Protein AF-A0A949UPP3-F1 (afdb_monomer_lite)

Structure (mmCIF, N/CA/C/O backbone):
data_AF-A0A949UPP3-F1
#
_entry.id   AF-A0A949UPP3-F1
#
loop_
_atom_site.group_PDB
_atom_site.id
_atom_site.type_symbol
_atom_site.label_atom_id
_atom_site.label_alt_id
_atom_site.label_comp_id
_atom_site.label_asym_id
_atom_site.label_entity_id
_atom_site.label_seq_id
_atom_site.pdbx_PDB_ins_code
_atom_site.Cartn_x
_atom_site.Cartn_y
_atom_site.Cartn_z
_atom_site.occupancy
_atom_site.B_iso_or_equiv
_atom_site.auth_seq_id
_atom_site.auth_comp_id
_atom_site.auth_asym_id
_atom_site.auth_atom_id
_atom_site.pdbx_PDB_model_num
ATOM 1 N N . MET A 1 1 ? -22.858 8.265 6.050 1.00 70.25 1 MET A N 1
ATOM 2 C CA . MET A 1 1 ? -21.426 7.932 6.216 1.00 70.25 1 MET A CA 1
ATOM 3 C C . MET A 1 1 ? -21.109 6.765 5.292 1.00 70.25 1 MET A C 1
ATOM 5 O O . MET A 1 1 ? -21.938 5.866 5.202 1.00 70.25 1 MET A O 1
ATOM 9 N N . HIS A 1 2 ? -19.999 6.800 4.552 1.00 86.00 2 HIS A N 1
ATOM 10 C CA . HIS A 1 2 ? -19.625 5.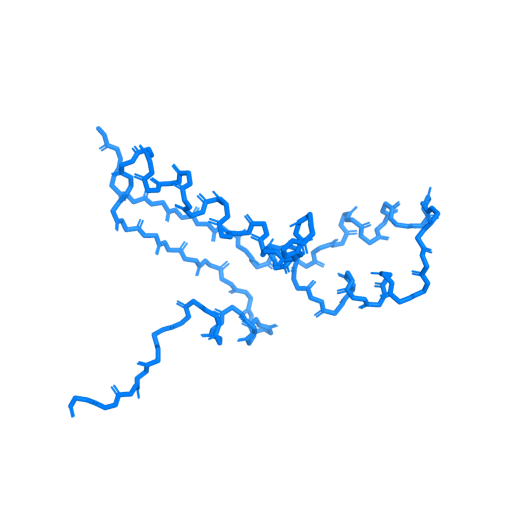710 3.645 1.00 86.00 2 HIS A CA 1
ATOM 11 C C . HIS A 1 2 ? -18.717 4.717 4.371 1.00 86.00 2 HIS A C 1
ATOM 13 O O . HIS A 1 2 ? -17.723 5.114 4.966 1.00 86.00 2 HIS A O 1
ATOM 19 N N . ASN A 1 3 ? -19.050 3.430 4.300 1.00 93.38 3 ASN A N 1
ATOM 20 C CA . ASN A 1 3 ? -18.279 2.382 4.974 1.00 93.38 3 ASN A CA 1
ATOM 21 C C . ASN A 1 3 ? -17.220 1.754 4.063 1.00 93.38 3 ASN A C 1
ATOM 23 O O . ASN A 1 3 ? -16.279 1.144 4.558 1.00 93.38 3 ASN A O 1
ATOM 27 N N . ASN A 1 4 ? -17.375 1.898 2.746 1.00 96.25 4 ASN A N 1
ATOM 28 C CA . ASN A 1 4 ? -16.572 1.204 1.748 1.00 96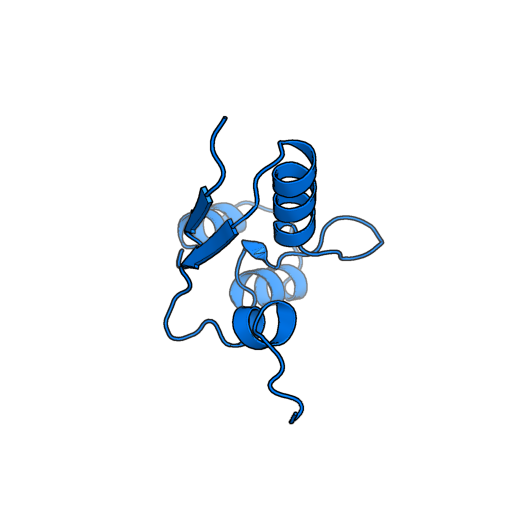.25 4 ASN A CA 1
ATOM 29 C C . ASN A 1 4 ? -15.715 2.205 0.975 1.00 96.25 4 ASN A C 1
ATOM 31 O O . ASN A 1 4 ? -16.239 3.204 0.483 1.00 96.25 4 ASN A O 1
ATOM 35 N N . LEU A 1 5 ? -14.427 1.904 0.831 1.00 95.94 5 LEU A N 1
ATOM 36 C CA . LEU A 1 5 ? -13.485 2.652 0.009 1.00 95.94 5 LEU A CA 1
ATOM 37 C C . LEU A 1 5 ? -12.856 1.719 -1.027 1.00 95.94 5 LEU A C 1
ATOM 39 O O . LEU A 1 5 ? -12.284 0.688 -0.679 1.00 95.94 5 LEU A O 1
ATOM 43 N N . LEU A 1 6 ? -12.941 2.103 -2.298 1.00 95.62 6 LEU A N 1
ATOM 44 C CA . LEU A 1 6 ? -12.285 1.413 -3.404 1.00 95.62 6 LEU A CA 1
ATOM 45 C C . LEU A 1 6 ? -11.039 2.205 -3.814 1.00 95.62 6 LEU A C 1
ATOM 47 O O . LEU A 1 6 ? -11.141 3.377 -4.174 1.00 95.62 6 LEU A O 1
ATOM 51 N N . ILE A 1 7 ? -9.869 1.573 -3.768 1.00 93.12 7 ILE A N 1
ATOM 52 C CA . ILE A 1 7 ? -8.592 2.178 -4.156 1.00 93.12 7 ILE A CA 1
ATOM 53 C C . ILE A 1 7 ? -8.099 1.482 -5.424 1.00 93.12 7 ILE A C 1
ATOM 55 O O . ILE A 1 7 ? -7.726 0.309 -5.406 1.00 93.12 7 ILE A O 1
ATOM 59 N N . LEU A 1 8 ? -8.082 2.220 -6.534 1.00 91.88 8 LEU A N 1
ATOM 60 C CA . LEU A 1 8 ? -7.593 1.740 -7.826 1.00 91.88 8 LEU A CA 1
ATOM 61 C C . LEU A 1 8 ? -6.068 1.906 -7.900 1.00 91.88 8 LEU A C 1
ATOM 63 O O . LEU A 1 8 ? -5.560 2.981 -8.216 1.00 91.88 8 LEU A O 1
ATOM 67 N N . ALA A 1 9 ? -5.337 0.834 -7.602 1.00 87.81 9 ALA A N 1
ATOM 68 C CA . ALA A 1 9 ? -3.875 0.804 -7.524 1.00 87.81 9 ALA A CA 1
ATOM 69 C C . ALA A 1 9 ? -3.205 0.035 -8.686 1.00 87.81 9 ALA A C 1
ATOM 71 O O . ALA A 1 9 ? -1.991 -0.152 -8.691 1.00 87.81 9 ALA A O 1
ATOM 72 N N . ALA A 1 10 ? -3.972 -0.364 -9.706 1.00 85.06 10 ALA A N 1
ATOM 73 C CA . ALA A 1 10 ? -3.497 -1.066 -10.905 1.00 85.06 10 ALA A CA 1
ATOM 74 C C . ALA A 1 10 ? -2.831 -0.157 -11.967 1.00 85.06 10 ALA A C 1
ATOM 76 O O . ALA A 1 10 ? -2.606 -0.567 -13.104 1.00 85.06 10 ALA A O 1
ATOM 77 N N . GLY A 1 11 ? -2.553 1.108 -11.644 1.00 82.12 11 GLY A N 1
ATOM 78 C CA . GLY A 1 11 ? -2.026 2.065 -12.615 1.00 82.12 11 GLY A CA 1
ATOM 79 C C . GLY A 1 11 ? -0.581 1.764 -13.032 1.00 82.12 11 GLY A C 1
ATOM 80 O O . GLY A 1 11 ? 0.330 1.848 -12.212 1.00 82.12 11 GLY A O 1
ATOM 81 N N . ALA A 1 12 ? -0.343 1.582 -14.337 1.00 72.38 12 ALA A N 1
ATOM 82 C CA . ALA A 1 12 ? 0.979 1.347 -14.950 1.00 72.38 12 ALA A CA 1
ATOM 83 C C . ALA A 1 12 ? 1.985 2.508 -14.819 1.00 72.38 12 ALA A C 1
ATOM 85 O O . ALA A 1 12 ? 3.092 2.468 -15.352 1.00 72.38 12 ALA A O 1
ATOM 86 N N . SER A 1 13 ? 1.620 3.569 -14.097 1.00 71.25 13 SER A N 1
ATOM 87 C CA . SER A 1 13 ? 2.561 4.602 -13.675 1.00 71.25 13 SER A CA 1
ATOM 88 C C . SER A 1 13 ? 3.159 5.473 -14.796 1.00 71.25 13 SER A C 1
ATOM 90 O O . SER A 1 13 ? 3.879 6.428 -14.495 1.00 71.25 13 SER A O 1
ATOM 92 N N . SER A 1 14 ? 2.741 5.278 -16.052 1.00 70.69 14 SER A N 1
ATOM 93 C CA . SER A 1 14 ? 3.280 5.909 -17.270 1.00 70.69 14 SER A CA 1
ATOM 94 C C . SER A 1 14 ? 3.353 7.437 -17.216 1.00 70.69 14 SER A C 1
ATOM 96 O O . SER A 1 14 ? 4.309 8.027 -17.708 1.00 70.69 14 SER A O 1
ATOM 98 N N . ARG A 1 15 ? 2.387 8.096 -16.555 1.00 71.31 15 ARG A N 1
ATOM 99 C CA . ARG A 1 15 ? 2.391 9.561 -16.393 1.00 71.31 15 ARG A CA 1
ATOM 100 C C . ARG A 1 15 ? 3.543 10.098 -15.525 1.00 71.31 15 ARG A C 1
ATOM 102 O O . ARG A 1 15 ? 3.969 11.212 -15.780 1.00 71.31 15 ARG A O 1
ATOM 109 N N . MET A 1 16 ? 4.061 9.338 -14.543 1.00 67.12 16 MET A N 1
ATOM 110 C CA . MET A 1 16 ? 5.276 9.786 -13.812 1.00 67.12 16 MET A CA 1
ATOM 111 C C . MET A 1 16 ? 6.537 9.404 -14.557 1.00 67.12 16 MET A C 1
ATOM 113 O O . MET A 1 16 ? 7.434 10.223 -14.603 1.00 67.12 16 MET A O 1
ATOM 117 N N . LYS A 1 17 ? 6.587 8.228 -15.195 1.00 61.28 17 LYS A N 1
ATOM 118 C CA . LYS A 1 17 ? 7.750 7.841 -16.009 1.00 61.28 17 LYS A CA 1
ATOM 119 C C . LYS A 1 17 ? 8.068 8.904 -17.069 1.00 61.28 17 LYS A C 1
ATOM 121 O O . LYS 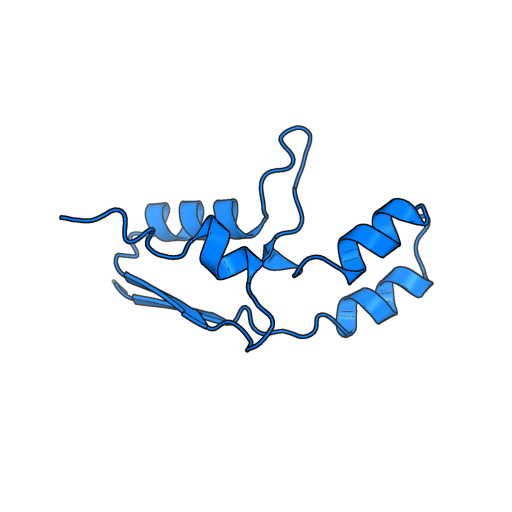A 1 17 ? 9.219 9.219 -17.325 1.00 61.28 17 LYS A O 1
ATOM 126 N N . LYS A 1 18 ? 7.024 9.527 -17.631 1.00 59.97 18 LYS A N 1
ATOM 127 C CA . LYS A 1 18 ? 7.149 10.653 -18.569 1.00 59.97 18 LYS A CA 1
ATOM 128 C C . LYS A 1 18 ? 7.572 11.980 -17.909 1.00 59.97 18 LYS A C 1
ATOM 130 O O . LYS A 1 18 ? 8.113 12.838 -18.591 1.00 59.97 18 LYS A O 1
ATOM 135 N N . SER A 1 19 ? 7.314 12.150 -16.612 1.00 57.81 19 SER A N 1
ATOM 136 C CA . SER A 1 19 ? 7.737 13.305 -15.806 1.00 57.81 19 SER A CA 1
ATOM 137 C C . SER A 1 19 ? 9.184 13.181 -15.312 1.00 57.81 19 SER A C 1
ATOM 139 O O . SER A 1 19 ? 9.846 14.200 -15.163 1.00 57.81 19 SER A O 1
ATOM 141 N N . GLU A 1 20 ? 9.673 11.959 -15.074 1.00 53.59 20 GLU A N 1
ATOM 142 C CA . GLU A 1 20 ? 11.047 11.668 -14.624 1.00 53.59 20 GLU A CA 1
ATOM 143 C C . GLU A 1 20 ? 12.106 12.005 -15.679 1.00 53.59 20 GLU A C 1
ATOM 145 O O . GLU A 1 20 ? 13.239 12.314 -15.328 1.00 53.59 20 GLU A O 1
ATOM 150 N N . ALA A 1 21 ? 11.727 12.056 -16.962 1.00 53.53 21 ALA A N 1
ATOM 151 C CA . ALA A 1 21 ? 12.601 12.535 -18.034 1.00 53.53 21 ALA A CA 1
ATOM 152 C C . ALA A 1 21 ? 13.058 14.003 -17.855 1.00 53.53 21 ALA A C 1
ATOM 154 O O . ALA A 1 21 ? 13.962 14.440 -18.559 1.00 53.53 21 ALA A O 1
ATOM 155 N N . ASN A 1 22 ? 12.450 14.753 -16.922 1.00 54.31 22 ASN A N 1
ATOM 156 C CA . ASN A 1 22 ? 12.722 16.170 -16.666 1.00 54.31 22 ASN A CA 1
ATOM 157 C C . ASN A 1 22 ? 13.268 16.467 -15.249 1.00 54.31 22 ASN A C 1
ATOM 159 O O . ASN A 1 22 ? 13.266 17.632 -14.851 1.00 54.31 22 ASN A O 1
ATOM 163 N N . SER A 1 23 ? 13.703 15.474 -14.460 1.00 57.12 23 SER A N 1
ATOM 164 C CA . SER A 1 23 ? 14.113 15.693 -13.057 1.00 57.12 23 SER A CA 1
ATOM 165 C C . SER A 1 23 ? 15.473 15.098 -12.689 1.00 57.12 23 SER A C 1
ATOM 167 O O . SER A 1 23 ? 15.813 14.004 -13.122 1.00 57.12 23 SER A O 1
ATOM 169 N N . SER A 1 24 ? 16.192 15.812 -11.817 1.00 61.44 24 SER A N 1
ATOM 170 C CA . SER A 1 24 ? 17.525 15.564 -11.240 1.00 61.44 24 SER A CA 1
ATOM 171 C C . SER A 1 24 ? 17.647 14.318 -10.335 1.00 61.44 24 SER A C 1
ATOM 173 O O . SER A 1 24 ? 18.298 14.384 -9.294 1.00 61.44 24 SER A O 1
ATOM 175 N N . LEU A 1 25 ? 16.982 13.213 -10.673 1.00 61.38 25 LEU A N 1
ATOM 176 C CA . LEU A 1 25 ? 17.020 11.967 -9.900 1.00 61.38 25 LEU A CA 1
ATOM 177 C C . LEU A 1 25 ? 18.219 11.109 -10.315 1.00 61.38 25 LEU A C 1
ATOM 179 O O . LEU A 1 25 ? 18.582 11.057 -11.491 1.00 61.38 25 LEU A O 1
ATOM 183 N N . SER A 1 26 ? 18.822 10.422 -9.350 1.00 64.62 26 SER A N 1
ATOM 184 C CA . SER A 1 26 ? 19.868 9.429 -9.610 1.00 64.62 26 SER A CA 1
ATOM 185 C C . SER A 1 26 ? 19.306 8.196 -10.328 1.00 64.62 26 SER A C 1
ATOM 187 O O . SER A 1 26 ? 18.114 7.886 -10.241 1.00 64.62 26 SER A O 1
ATOM 189 N N . GLU A 1 27 ? 20.164 7.453 -11.032 1.00 65.25 27 GLU A N 1
ATOM 190 C CA . GLU A 1 27 ? 19.760 6.233 -11.749 1.00 65.25 27 GLU A CA 1
ATOM 191 C C . GLU A 1 27 ? 19.102 5.193 -10.826 1.00 65.25 27 GLU A C 1
ATOM 193 O O . GLU A 1 27 ? 18.160 4.508 -11.233 1.00 65.25 27 GLU A O 1
ATOM 198 N N . ASP A 1 28 ? 19.535 5.118 -9.565 1.00 62.75 28 ASP A N 1
ATOM 199 C CA . ASP A 1 28 ? 18.958 4.223 -8.563 1.00 62.75 28 ASP A CA 1
ATOM 200 C C . ASP A 1 28 ? 17.534 4.635 -8.165 1.00 62.75 28 ASP A C 1
ATOM 202 O O . ASP A 1 28 ? 16.649 3.781 -8.076 1.00 62.75 28 ASP A O 1
ATOM 206 N N . GLU A 1 29 ? 17.266 5.934 -8.001 1.00 61.72 29 GLU A N 1
ATOM 207 C CA . GLU A 1 29 ? 15.920 6.453 -7.717 1.00 61.72 29 GLU A CA 1
ATOM 208 C C . GLU A 1 29 ? 14.962 6.193 -8.885 1.00 61.72 29 GLU A C 1
ATOM 210 O O . GLU A 1 29 ? 13.827 5.756 -8.671 1.00 61.72 29 GLU A O 1
ATOM 215 N N . ILE A 1 30 ? 15.441 6.364 -10.121 1.00 64.56 30 ILE A N 1
ATOM 216 C CA . ILE A 1 30 ? 14.697 6.040 -11.347 1.00 64.56 30 ILE A CA 1
ATOM 217 C C . ILE A 1 30 ? 14.397 4.540 -11.399 1.00 64.56 30 ILE A C 1
ATOM 219 O O . ILE A 1 30 ? 13.271 4.126 -11.688 1.00 64.56 30 ILE A O 1
ATOM 223 N N . LYS A 1 31 ? 15.378 3.685 -11.100 1.00 63.78 31 LYS A N 1
ATOM 224 C CA . LYS A 1 31 ? 15.199 2.228 -11.115 1.00 63.78 31 LYS A CA 1
ATOM 225 C C . LYS A 1 31 ? 14.203 1.776 -10.049 1.00 63.78 31 LYS A C 1
ATOM 227 O O . LYS A 1 31 ? 13.361 0.916 -10.317 1.00 63.78 31 LYS A O 1
ATOM 232 N N . HIS A 1 32 ? 14.228 2.387 -8.869 1.00 60.75 32 HIS A N 1
ATOM 233 C CA . HIS A 1 32 ? 13.295 2.088 -7.781 1.00 60.75 32 HIS A CA 1
ATOM 234 C C . HIS A 1 32 ? 11.869 2.549 -8.098 1.00 60.75 32 HIS A C 1
ATOM 236 O O . HIS A 1 32 ? 10.918 1.802 -7.865 1.00 60.75 32 HIS A O 1
ATOM 242 N N . ALA A 1 33 ? 11.713 3.736 -8.691 1.00 60.97 33 ALA A N 1
ATOM 243 C CA . ALA A 1 33 ? 10.422 4.259 -9.140 1.00 60.97 33 ALA A CA 1
ATOM 244 C C . ALA A 1 33 ? 9.828 3.446 -10.304 1.00 60.97 33 ALA A C 1
ATOM 246 O O . ALA A 1 33 ? 8.609 3.303 -10.416 1.00 60.97 33 ALA A O 1
ATOM 247 N N . ASN A 1 34 ? 10.682 2.869 -11.155 1.00 60.22 34 ASN A N 1
ATOM 248 C CA . ASN A 1 34 ? 10.255 2.050 -12.287 1.00 60.22 34 ASN A CA 1
ATOM 249 C C . ASN A 1 34 ? 9.920 0.599 -11.927 1.00 60.22 34 ASN A C 1
ATOM 251 O O . ASN A 1 34 ? 9.145 -0.023 -12.659 1.00 60.22 34 ASN A O 1
ATOM 255 N N . THR A 1 35 ? 10.476 0.074 -10.832 1.00 60.03 35 THR A N 1
ATOM 256 C CA . THR A 1 35 ? 10.284 -1.317 -10.379 1.00 60.03 35 THR A CA 1
ATOM 257 C C . THR A 1 35 ? 9.225 -1.461 -9.287 1.00 60.03 35 THR A C 1
ATOM 259 O O . THR A 1 35 ? 8.588 -2.510 -9.201 1.00 60.03 35 THR A O 1
ATOM 262 N N . LYS A 1 36 ? 8.979 -0.425 -8.475 1.00 62.69 36 LYS A N 1
ATOM 263 C CA . LYS A 1 36 ? 7.918 -0.428 -7.456 1.00 62.69 36 LYS A CA 1
ATOM 264 C C . LYS A 1 36 ? 6.680 0.311 -7.956 1.00 62.69 36 LYS A C 1
ATOM 266 O O . LYS A 1 36 ? 6.771 1.368 -8.570 1.00 62.69 36 LYS A O 1
ATOM 271 N N . SER A 1 37 ? 5.491 -0.220 -7.665 1.00 67.81 37 SER A N 1
ATOM 272 C CA . SER A 1 37 ? 4.247 0.516 -7.927 1.00 67.81 37 SER A CA 1
ATOM 273 C C . SER A 1 37 ? 4.232 1.838 -7.151 1.00 67.81 37 SER A C 1
ATOM 275 O O . SER A 1 37 ? 4.651 1.878 -5.997 1.00 67.81 37 SER A O 1
ATOM 277 N N . LYS A 1 38 ? 3.711 2.917 -7.752 1.00 72.12 38 LYS A N 1
ATOM 278 C CA . LYS A 1 38 ? 3.690 4.273 -7.165 1.00 72.12 38 LYS A CA 1
ATOM 279 C C . LYS A 1 38 ? 3.090 4.356 -5.772 1.00 72.12 38 LYS A C 1
ATOM 281 O O . LYS A 1 38 ? 3.550 5.133 -4.944 1.00 72.12 38 LYS A O 1
ATOM 286 N N . SER A 1 39 ? 2.055 3.564 -5.515 1.00 73.44 39 SER A N 1
ATOM 287 C CA . SER A 1 39 ? 1.405 3.502 -4.205 1.00 73.44 39 SER A CA 1
ATOM 288 C C . SER A 1 39 ? 2.358 2.985 -3.115 1.00 73.44 39 SER A C 1
ATOM 290 O O . SER A 1 39 ? 2.143 3.250 -1.938 1.00 73.44 39 SER A O 1
ATOM 292 N N . LEU A 1 40 ? 3.426 2.285 -3.508 1.00 81.31 40 LEU A N 1
ATOM 293 C CA . LEU A 1 40 ? 4.458 1.720 -2.643 1.00 81.31 40 LEU A CA 1
ATOM 294 C C . LEU A 1 40 ? 5.746 2.556 -2.589 1.00 81.31 40 LEU A C 1
ATOM 296 O O . LEU A 1 40 ? 6.723 2.113 -1.985 1.00 81.31 40 LEU A O 1
ATOM 300 N N . ILE A 1 41 ? 5.772 3.747 -3.198 1.00 81.25 41 ILE A N 1
ATOM 301 C CA . ILE A 1 41 ? 6.890 4.684 -3.032 1.00 81.25 41 ILE A CA 1
ATOM 302 C C . ILE A 1 41 ? 6.944 5.104 -1.565 1.00 81.25 41 ILE A C 1
ATOM 304 O O . ILE A 1 41 ? 5.933 5.527 -0.997 1.00 81.25 41 ILE A O 1
ATOM 308 N N . GLY A 1 42 ? 8.116 4.949 -0.955 1.00 81.75 42 GLY A N 1
ATOM 309 C CA . GLY A 1 42 ? 8.345 5.352 0.422 1.00 81.75 42 GLY A CA 1
ATOM 310 C C . GLY A 1 42 ? 8.474 6.867 0.552 1.00 81.75 42 GLY A C 1
ATOM 311 O O . GLY A 1 42 ? 9.039 7.528 -0.317 1.00 81.75 42 GLY A O 1
ATOM 312 N N . LEU A 1 43 ? 7.936 7.419 1.637 1.00 79.25 43 LEU A N 1
ATOM 313 C CA . LEU A 1 43 ? 7.967 8.846 1.938 1.00 79.25 43 LEU A CA 1
ATOM 314 C C . LEU A 1 43 ? 8.762 9.129 3.213 1.00 79.25 43 LEU A C 1
ATOM 316 O O . LEU A 1 43 ? 8.588 8.460 4.234 1.00 79.25 43 LEU A O 1
ATOM 320 N N . GLY A 1 44 ? 9.587 10.177 3.153 1.00 78.38 44 GLY A N 1
ATOM 321 C CA . GLY A 1 44 ? 10.389 10.662 4.274 1.00 78.38 44 GLY A CA 1
ATOM 322 C C . GLY A 1 44 ? 11.426 9.656 4.782 1.00 78.38 44 GLY A C 1
ATOM 323 O O . GLY A 1 44 ? 11.679 8.615 4.179 1.00 78.38 44 GLY A O 1
ATOM 324 N N . ASN A 1 45 ? 12.009 9.961 5.941 1.00 78.88 45 ASN A N 1
ATOM 325 C CA . ASN A 1 45 ? 13.123 9.187 6.506 1.00 78.88 45 ASN A CA 1
ATOM 326 C C . ASN A 1 45 ? 12.732 7.761 6.928 1.00 78.88 45 ASN A C 1
ATOM 328 O O . ASN A 1 45 ? 13.594 6.898 7.050 1.00 78.88 45 ASN A O 1
ATOM 332 N N . SER A 1 46 ? 11.443 7.503 7.161 1.00 81.38 46 SER A N 1
ATOM 333 C CA . SER A 1 46 ? 10.937 6.172 7.513 1.00 81.38 46 SER A CA 1
ATOM 334 C C . SER A 1 46 ? 10.717 5.272 6.296 1.00 81.38 46 SER A C 1
ATOM 336 O O . SER A 1 46 ? 10.427 4.089 6.472 1.00 81.38 46 SER A O 1
ATOM 338 N N . ASN A 1 47 ? 10.820 5.821 5.076 1.00 81.81 47 ASN A N 1
ATOM 339 C CA . ASN A 1 47 ? 10.569 5.121 3.817 1.00 81.81 47 ASN A CA 1
ATOM 340 C C . ASN A 1 47 ? 9.201 4.405 3.791 1.00 81.81 47 ASN A C 1
ATOM 342 O O . ASN A 1 47 ? 9.033 3.362 3.153 1.00 81.81 47 ASN A O 1
ATOM 346 N N . ARG A 1 48 ? 8.213 4.946 4.519 1.00 87.44 48 ARG A N 1
ATOM 347 C CA . ARG A 1 48 ? 6.874 4.358 4.634 1.00 87.44 48 ARG A CA 1
ATOM 348 C C . ARG A 1 48 ? 6.106 4.556 3.320 1.00 87.44 48 ARG A C 1
ATOM 350 O O . ARG A 1 48 ? 6.045 5.694 2.855 1.00 87.44 48 ARG A O 1
ATOM 357 N N . PRO A 1 49 ? 5.496 3.510 2.737 1.00 89.25 49 PRO A N 1
ATOM 358 C CA . PRO A 1 49 ? 4.683 3.626 1.528 1.00 89.25 49 PRO A CA 1
ATOM 359 C C . PRO A 1 49 ? 3.620 4.724 1.590 1.00 89.25 49 PRO A C 1
ATOM 361 O O . PRO A 1 49 ? 2.895 4.833 2.578 1.00 89.25 49 PRO A O 1
ATOM 364 N N . LEU A 1 50 ? 3.448 5.475 0.498 1.00 88.75 50 LEU A N 1
ATOM 365 C CA . LEU A 1 50 ? 2.358 6.447 0.343 1.00 88.75 50 LEU A CA 1
ATOM 366 C C . LEU A 1 50 ? 0.982 5.828 0.650 1.00 88.75 50 LEU A C 1
ATOM 368 O O . LEU A 1 50 ? 0.139 6.469 1.280 1.00 88.75 50 LEU A O 1
ATOM 372 N N . LEU A 1 51 ? 0.751 4.581 0.230 1.00 91.31 51 LEU A N 1
ATOM 373 C CA . LEU A 1 51 ? -0.506 3.880 0.477 1.00 91.31 51 LEU A CA 1
ATOM 374 C C . LEU A 1 51 ? -0.792 3.694 1.973 1.00 91.31 51 LEU A C 1
ATOM 376 O O . LEU A 1 51 ? -1.948 3.813 2.361 1.00 91.31 51 LEU A O 1
ATOM 380 N N . ASP A 1 52 ? 0.219 3.520 2.827 1.00 92.62 52 ASP A N 1
ATOM 381 C CA . ASP A 1 52 ? 0.003 3.415 4.278 1.00 92.62 52 ASP A CA 1
ATOM 382 C C . ASP A 1 52 ? -0.650 4.693 4.823 1.00 92.62 52 ASP A C 1
ATOM 384 O O . ASP A 1 52 ? -1.595 4.631 5.607 1.00 92.62 52 ASP A O 1
ATOM 388 N N . TYR A 1 53 ? -0.203 5.866 4.366 1.00 93.25 53 TYR A N 1
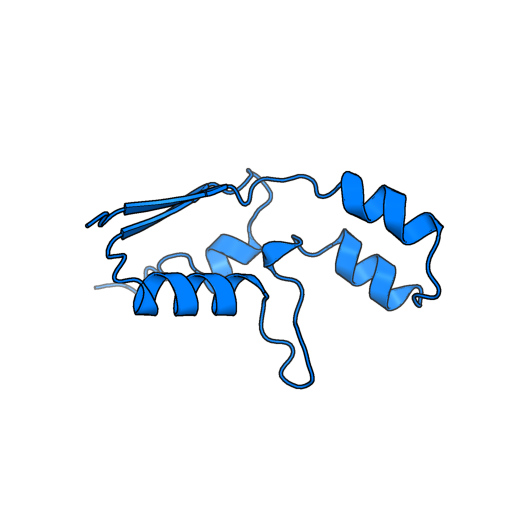ATOM 389 C CA . TYR A 1 53 ? -0.796 7.143 4.768 1.00 93.25 53 TYR A CA 1
ATOM 390 C C . TYR A 1 53 ? -2.233 7.297 4.265 1.00 93.25 53 TYR A C 1
ATOM 392 O O . TYR A 1 53 ? -3.090 7.808 4.988 1.00 93.25 53 TYR A O 1
ATOM 400 N N . LEU A 1 54 ? -2.520 6.832 3.045 1.00 93.69 54 LEU A N 1
ATOM 401 C CA . LEU A 1 54 ? -3.879 6.833 2.503 1.00 93.69 54 LEU A CA 1
ATOM 402 C C . LEU A 1 54 ? -4.813 5.940 3.334 1.00 93.69 54 LEU A C 1
ATOM 404 O O . LEU A 1 54 ? -5.927 6.359 3.643 1.00 93.69 54 LEU A O 1
ATOM 408 N N . LEU A 1 55 ? -4.352 4.754 3.741 1.00 94.44 55 LEU A N 1
ATOM 409 C CA . LEU A 1 55 ? -5.114 3.837 4.593 1.00 94.44 55 LEU A CA 1
ATOM 410 C C . LEU A 1 55 ? -5.359 4.430 5.988 1.00 94.44 55 LEU A C 1
ATOM 412 O O . LEU A 1 55 ? -6.488 4.397 6.469 1.00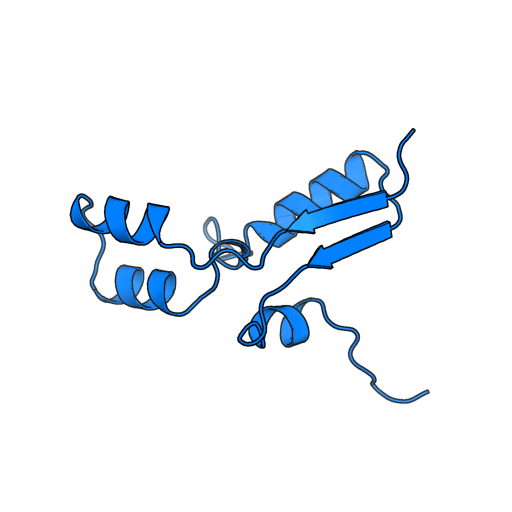 94.44 55 LEU A O 1
ATOM 416 N N . MET A 1 56 ? -4.350 5.062 6.598 1.00 94.94 56 MET A N 1
ATOM 417 C CA . MET A 1 56 ? -4.507 5.770 7.879 1.00 94.94 56 MET A CA 1
ATOM 418 C C . MET A 1 56 ? -5.532 6.907 7.787 1.00 94.94 56 MET A C 1
ATOM 420 O O . MET A 1 56 ? -6.311 7.138 8.710 1.00 94.94 56 MET A O 1
ATOM 424 N N . ASN A 1 57 ? -5.550 7.640 6.674 1.00 95.44 57 ASN A N 1
ATOM 425 C CA . ASN A 1 57 ? -6.539 8.693 6.460 1.00 95.44 57 ASN A CA 1
ATOM 426 C C . ASN A 1 57 ? -7.943 8.117 6.243 1.00 95.44 57 ASN A C 1
ATOM 428 O O . ASN A 1 57 ? -8.913 8.683 6.744 1.00 95.44 57 ASN A O 1
ATOM 432 N N . ALA A 1 58 ? -8.060 6.986 5.543 1.00 95.44 58 ALA A N 1
ATOM 433 C CA . ALA A 1 58 ? -9.329 6.288 5.370 1.00 95.44 58 ALA A CA 1
ATOM 434 C C . ALA A 1 58 ? -9.894 5.795 6.714 1.00 95.44 58 ALA A C 1
ATOM 436 O O . ALA A 1 58 ? -11.079 5.983 6.991 1.00 95.44 58 ALA A O 1
ATOM 437 N N . GLU A 1 59 ? -9.042 5.245 7.578 1.00 94.69 59 GLU A N 1
ATOM 438 C CA . GLU A 1 59 ? -9.409 4.853 8.940 1.00 94.69 59 GLU A CA 1
ATOM 439 C C . GLU A 1 59 ? -9.917 6.055 9.750 1.00 94.69 59 GLU A C 1
ATOM 441 O O . GLU A 1 59 ? -11.012 6.004 10.311 1.00 94.69 59 GLU A O 1
ATOM 446 N N . LYS A 1 60 ? -9.176 7.173 9.749 1.00 96.25 60 LYS A N 1
ATOM 447 C CA . LYS A 1 60 ? -9.576 8.413 10.440 1.00 96.25 60 LYS A CA 1
ATOM 448 C C . LYS A 1 60 ? -10.887 8.998 9.913 1.00 96.25 60 LYS A C 1
ATOM 450 O O . LYS A 1 60 ? -11.655 9.563 10.685 1.00 96.25 60 LYS A O 1
ATOM 455 N N . ALA A 1 61 ? -11.152 8.857 8.616 1.00 95.44 61 ALA A N 1
ATOM 456 C CA . ALA A 1 61 ? -12.416 9.254 7.994 1.00 95.44 61 ALA A CA 1
ATOM 457 C C . ALA A 1 61 ? -13.573 8.276 8.292 1.00 95.44 61 ALA A C 1
ATOM 459 O O . ALA A 1 61 ? -14.722 8.550 7.942 1.00 95.44 61 ALA A O 1
ATOM 460 N N . GLY A 1 62 ? -13.286 7.152 8.955 1.00 96.00 62 GLY A N 1
ATOM 461 C CA . GLY A 1 62 ? -14.261 6.181 9.437 1.00 96.00 62 GLY A CA 1
ATOM 462 C C . GLY A 1 62 ? -14.690 5.127 8.415 1.00 96.00 62 GLY A C 1
ATOM 463 O O . GLY A 1 62 ? -15.686 4.439 8.652 1.00 96.00 62 GLY A O 1
ATOM 464 N N . TYR A 1 63 ? -13.942 4.957 7.320 1.00 96.94 63 TYR A N 1
ATOM 465 C CA . TYR A 1 63 ? -14.137 3.828 6.408 1.00 96.94 63 TYR A CA 1
ATOM 466 C C . TYR A 1 63 ? -13.828 2.505 7.124 1.00 96.94 63 TYR A C 1
ATOM 468 O O . TYR A 1 63 ? -12.921 2.422 7.949 1.00 96.94 63 TYR A O 1
ATOM 476 N N . LYS A 1 64 ? -14.605 1.464 6.815 1.00 94.50 64 LYS A N 1
ATOM 477 C CA . LYS A 1 64 ? -14.536 0.144 7.467 1.00 94.50 64 LYS A CA 1
ATOM 478 C C . LYS A 1 64 ? -14.004 -0.941 6.546 1.00 94.50 64 LYS A C 1
ATOM 480 O O . LYS A 1 64 ? -13.252 -1.797 6.988 1.00 94.50 64 LYS A O 1
ATOM 485 N N . ASN A 1 65 ? -14.376 -0.878 5.272 1.00 95.00 65 ASN A N 1
ATOM 486 C CA . ASN A 1 65 ? -13.986 -1.855 4.268 1.00 95.00 65 ASN A CA 1
ATOM 487 C C . ASN A 1 65 ? -13.157 -1.158 3.196 1.00 95.00 65 ASN A C 1
ATOM 489 O O . ASN A 1 65 ? -13.626 -0.207 2.565 1.00 95.00 65 ASN A O 1
ATOM 493 N N . ILE A 1 66 ? -11.938 -1.642 2.980 1.00 93.88 66 ILE A N 1
ATOM 494 C CA . ILE A 1 66 ? -11.041 -1.122 1.953 1.00 93.88 66 ILE A CA 1
ATOM 495 C C . ILE A 1 66 ? -10.809 -2.216 0.918 1.00 93.88 66 ILE A C 1
ATOM 497 O O . ILE A 1 66 ? -10.389 -3.321 1.248 1.00 93.88 66 ILE A O 1
ATOM 501 N N . TYR A 1 67 ? -11.071 -1.884 -0.341 1.00 93.50 67 TYR A N 1
ATOM 502 C CA . TYR A 1 67 ? -10.898 -2.771 -1.481 1.00 93.50 67 TYR A CA 1
ATOM 503 C C . TYR A 1 67 ? -9.773 -2.224 -2.358 1.00 93.50 67 TYR A C 1
ATOM 505 O O . TYR A 1 67 ? -9.904 -1.160 -2.966 1.00 93.50 67 TYR A O 1
ATOM 513 N N . LEU A 1 68 ? -8.656 -2.945 -2.412 1.00 92.06 68 LEU A N 1
ATOM 514 C CA . LEU A 1 68 ? -7.515 -2.608 -3.260 1.00 92.06 68 LEU A CA 1
ATOM 515 C C . LEU A 1 68 ? -7.647 -3.327 -4.602 1.00 92.06 68 LEU A C 1
ATOM 517 O O . LEU A 1 68 ? -7.534 -4.548 -4.670 1.00 92.06 68 LEU A O 1
ATOM 521 N N . ILE A 1 69 ? -7.862 -2.567 -5.675 1.00 91.75 69 ILE A N 1
ATOM 522 C CA . ILE A 1 69 ? -7.881 -3.100 -7.040 1.00 91.75 69 ILE A CA 1
ATOM 523 C C . ILE A 1 69 ? -6.483 -2.956 -7.626 1.00 91.75 69 ILE A C 1
ATOM 525 O O . ILE A 1 69 ? -6.042 -1.851 -7.952 1.00 91.75 69 ILE A O 1
ATOM 529 N N . ILE A 1 70 ? -5.780 -4.078 -7.724 1.00 88.31 70 ILE A N 1
ATOM 530 C CA . ILE A 1 70 ? -4.385 -4.167 -8.162 1.00 88.31 70 ILE A CA 1
ATOM 531 C C . ILE A 1 70 ? -4.286 -4.867 -9.522 1.00 88.31 70 ILE A C 1
ATOM 533 O O . ILE A 1 70 ? -5.190 -5.602 -9.912 1.00 88.31 70 ILE A O 1
ATOM 537 N N . GLY A 1 71 ? -3.201 -4.606 -10.254 1.00 84.44 71 GLY A N 1
ATOM 538 C CA . GLY A 1 71 ? -2.918 -5.291 -11.518 1.00 84.44 71 GLY A CA 1
ATOM 539 C C . GLY A 1 71 ? -2.470 -6.739 -11.304 1.00 84.44 71 GLY A C 1
ATOM 540 O O . GLY A 1 71 ? -2.213 -7.156 -10.176 1.00 84.44 71 GLY A O 1
ATOM 541 N N . GLU A 1 72 ? -2.348 -7.495 -12.393 1.00 81.44 72 GLU A N 1
ATOM 542 C CA . GLU A 1 72 ? -1.881 -8.888 -12.364 1.00 81.44 72 GLU A CA 1
ATOM 543 C C . GLU A 1 72 ? -0.464 -9.000 -11.767 1.00 81.44 72 GLU A C 1
ATOM 545 O O . GLU A 1 72 ? -0.245 -9.749 -10.812 1.00 81.44 72 GLU A O 1
ATOM 550 N N . ASP A 1 73 ? 0.447 -8.125 -12.207 1.00 73.50 73 ASP A N 1
ATOM 551 C CA . ASP A 1 73 ? 1.851 -8.050 -11.770 1.00 73.50 73 ASP A CA 1
ATOM 552 C C . ASP A 1 73 ? 2.061 -7.229 -10.480 1.00 73.50 73 ASP A C 1
ATOM 554 O O . ASP A 1 73 ? 3.001 -6.443 -10.348 1.00 73.50 73 ASP A O 1
ATOM 558 N N . ALA A 1 74 ? 1.162 -7.360 -9.503 1.00 76.75 74 ALA A N 1
ATOM 559 C CA . ALA A 1 74 ? 1.172 -6.571 -8.266 1.00 76.75 74 ALA A CA 1
ATOM 560 C C . ALA A 1 74 ? 1.531 -7.403 -7.020 1.00 76.75 74 ALA A C 1
ATOM 562 O O . ALA A 1 74 ? 0.924 -7.246 -5.956 1.00 76.75 74 ALA A O 1
ATOM 563 N N . SER A 1 75 ? 2.526 -8.287 -7.138 1.00 81.56 75 SER A N 1
ATOM 564 C CA . SER A 1 75 ? 2.987 -9.184 -6.061 1.00 81.56 75 SER A CA 1
ATOM 565 C C . SER A 1 75 ? 3.299 -8.448 -4.751 1.00 81.56 75 SER A C 1
ATOM 567 O O . SER A 1 75 ? 2.863 -8.884 -3.690 1.00 81.56 75 SER A O 1
ATOM 569 N N . LEU A 1 76 ? 3.936 -7.276 -4.827 1.00 82.62 76 LEU A N 1
ATOM 570 C CA . LEU A 1 76 ? 4.291 -6.460 -3.658 1.00 82.62 76 LEU A CA 1
ATOM 571 C C . LEU A 1 76 ? 3.079 -5.951 -2.859 1.00 82.62 76 LEU A C 1
ATOM 573 O O . LEU A 1 76 ? 3.177 -5.750 -1.650 1.00 82.62 76 LEU A O 1
ATOM 577 N N . PHE A 1 77 ? 1.925 -5.734 -3.502 1.00 86.75 77 PHE A N 1
ATOM 578 C CA . PHE A 1 77 ? 0.704 -5.385 -2.766 1.00 86.75 77 PHE A CA 1
ATOM 579 C C . PHE A 1 77 ? 0.178 -6.576 -1.980 1.00 86.75 77 PHE A C 1
ATOM 581 O O . PHE A 1 77 ? -0.276 -6.399 -0.853 1.00 86.75 77 PHE A O 1
ATOM 588 N N . LYS A 1 78 ? 0.241 -7.776 -2.569 1.00 85.62 78 LYS A N 1
ATOM 589 C CA . LYS A 1 78 ? -0.189 -9.012 -1.908 1.00 85.62 78 LYS A CA 1
ATOM 590 C C . LYS A 1 78 ? 0.720 -9.339 -0.726 1.00 85.62 78 LYS A C 1
ATOM 592 O O . LYS A 1 78 ? 0.211 -9.690 0.323 1.00 85.62 78 LYS A O 1
ATOM 597 N N . GLU A 1 79 ? 2.029 -9.156 -0.868 1.00 86.88 79 GLU A N 1
ATOM 598 C CA . GLU A 1 79 ? 2.987 -9.356 0.226 1.00 86.88 79 GLU A CA 1
ATOM 599 C C . GLU A 1 79 ? 2.733 -8.403 1.404 1.00 86.88 79 GLU A C 1
ATOM 601 O O . GLU A 1 79 ? 2.787 -8.809 2.560 1.00 86.88 79 GLU A O 1
ATOM 606 N N . ARG A 1 80 ? 2.442 -7.126 1.122 1.00 86.94 80 ARG A N 1
ATOM 607 C CA . ARG A 1 80 ? 2.310 -6.099 2.166 1.00 86.94 80 ARG A CA 1
ATOM 608 C C . ARG A 1 80 ? 0.913 -5.991 2.782 1.00 86.94 80 ARG A C 1
ATOM 610 O O . ARG A 1 80 ? 0.808 -5.697 3.968 1.00 86.94 80 ARG A O 1
ATOM 617 N N . TYR A 1 81 ? -0.140 -6.141 1.981 1.00 88.69 81 TYR A N 1
ATOM 618 C CA . TYR A 1 81 ? -1.535 -5.913 2.397 1.00 88.69 81 TYR A CA 1
ATOM 619 C C . TYR A 1 81 ? -2.445 -7.114 2.153 1.00 88.69 81 TYR A C 1
ATOM 621 O O . TYR A 1 81 ? -3.625 -7.070 2.505 1.00 88.69 81 TYR A O 1
ATOM 629 N N . GLY A 1 82 ? -1.941 -8.159 1.499 1.00 82.69 82 GLY A N 1
ATOM 630 C CA . GLY A 1 82 ? -2.669 -9.409 1.388 1.00 82.69 82 GLY A CA 1
ATOM 631 C C . GLY A 1 82 ? -2.782 -10.071 2.754 1.00 82.69 82 GLY A C 1
ATOM 632 O O . GLY A 1 82 ? -1.981 -9.846 3.660 1.00 82.69 82 GLY A O 1
ATOM 633 N N . ILE A 1 83 ? -3.810 -10.895 2.903 1.00 71.69 83 ILE A N 1
ATOM 634 C CA . ILE A 1 83 ? -3.961 -11.724 4.090 1.00 71.69 83 ILE A CA 1
ATOM 635 C C . ILE A 1 83 ? -2.865 -12.789 4.021 1.00 71.69 83 ILE A C 1
ATOM 637 O O . ILE A 1 83 ? -2.880 -13.634 3.122 1.00 71.69 83 ILE A O 1
ATOM 641 N N . ASN A 1 84 ? -1.920 -12.757 4.962 1.00 58.22 84 ASN A N 1
ATOM 642 C CA . ASN A 1 84 ? -1.092 -13.922 5.233 1.00 58.22 84 ASN A CA 1
ATOM 643 C C . ASN A 1 84 ? -2.035 -15.005 5.750 1.00 58.22 84 ASN A C 1
ATOM 645 O O . ASN A 1 84 ? -2.486 -14.947 6.890 1.00 58.22 84 ASN A O 1
ATOM 649 N N . ASN A 1 85 ? -2.349 -15.987 4.907 1.00 50.66 85 ASN A N 1
ATOM 650 C CA . ASN A 1 85 ? -2.908 -17.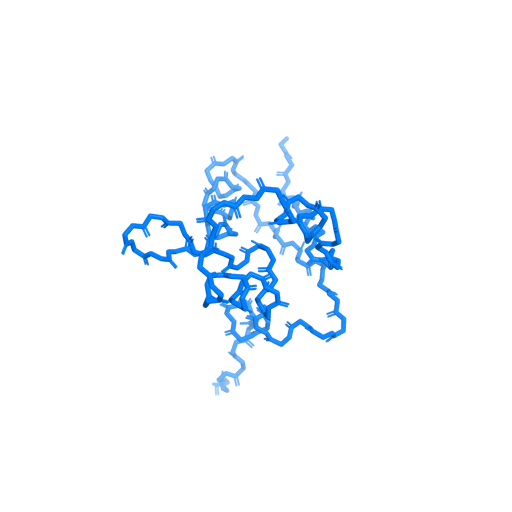251 5.369 1.00 50.66 85 ASN A CA 1
ATOM 651 C C . ASN A 1 85 ? -1.807 -18.017 6.124 1.00 50.66 85 ASN A C 1
ATOM 653 O O . ASN A 1 85 ? -1.371 -19.082 5.685 1.00 50.66 85 ASN A O 1
ATOM 657 N N . GLU A 1 86 ? -1.319 -17.476 7.240 1.00 43.91 86 GLU A N 1
ATOM 658 C CA . GLU A 1 86 ? -0.803 -18.347 8.285 1.00 43.91 86 GLU A CA 1
ATOM 659 C C . GLU A 1 86 ? -2.019 -19.074 8.861 1.00 43.91 86 GLU A C 1
ATOM 661 O O . GLU A 1 86 ? -3.044 -18.471 9.176 1.00 43.91 86 GLU A O 1
ATOM 666 N N . LYS A 1 87 ? -1.937 -20.403 8.803 1.00 39.28 87 LYS A N 1
ATOM 667 C CA . LYS A 1 87 ? -3.017 -21.350 9.071 1.00 39.28 87 LYS A CA 1
ATOM 668 C C . LYS A 1 87 ? -3.736 -21.057 10.395 1.00 39.28 87 LYS A C 1
ATOM 670 O O . LYS A 1 87 ? -3.100 -20.671 11.370 1.00 39.28 87 LYS A O 1
ATOM 675 N N . ILE A 1 88 ? -5.046 -21.325 10.359 1.00 36.50 88 ILE A N 1
ATOM 676 C CA . ILE A 1 88 ? -5.963 -21.533 11.495 1.00 36.50 88 ILE A CA 1
ATOM 677 C C . ILE A 1 88 ? -5.271 -22.294 12.629 1.00 36.50 88 ILE A C 1
ATOM 679 O O . ILE A 1 88 ? -4.620 -23.319 12.310 1.00 36.50 88 ILE A O 1
#

Sequence (88 aa):
MHNNLLILAAGASSRMKKSEANSSLSEDEIKHANTKSKSLIGLGNSNRPLLDYLLMNAEKAGYKNIYLIIGEDASLFKERYGINNEKI

Radius of gyration: 15.04 Å; chains: 1; bounding box: 41×38×30 Å

pLDDT: mean 77.71, std 15.25, range [36.5, 96.94]

Foldseek 3Di:
DAQEAEAEQADQCVVVLVVVVPDPDDPVVNVCPNPARQQQQADDPVGHGVVVVVVVVCVVVPHNHYHYRHHPPHVVCCVPPNDPCPDD

Secondary structure (DSSP, 8-state):
---EEEEE-----HHHHHHHTTS---HHHHHHHHHS-GGG-EETTTTEEHHHHHHHHHHHTT--EEEEE--TT-HHHHHHHS------